Protein AF-A0A6J4Y3R7-F1 (afdb_monomer)

Structure (mmCIF, N/CA/C/O backbone):
data_AF-A0A6J4Y3R7-F1
#
_entry.id   AF-A0A6J4Y3R7-F1
#
loop_
_atom_site.group_PDB
_atom_site.id
_atom_site.type_symbol
_atom_site.label_atom_id
_atom_site.label_alt_id
_atom_site.label_comp_id
_atom_site.label_asym_id
_atom_site.label_entity_id
_atom_site.label_seq_id
_atom_site.pdbx_PDB_ins_code
_atom_site.Cartn_x
_atom_site.Cartn_y
_atom_site.Cartn_z
_atom_site.occupancy
_atom_site.B_iso_or_equiv
_atom_site.auth_seq_id
_atom_site.auth_comp_id
_atom_site.auth_asym_id
_atom_site.auth_atom_id
_atom_site.pdbx_PDB_model_num
ATOM 1 N N . MET A 1 1 ? -50.105 23.619 57.636 1.00 44.66 1 MET A N 1
ATOM 2 C CA . MET A 1 1 ? -49.267 24.280 56.610 1.00 44.66 1 MET A CA 1
ATOM 3 C C . MET A 1 1 ? -48.479 23.202 55.853 1.00 44.66 1 MET A C 1
ATOM 5 O O . MET A 1 1 ? -47.665 22.525 56.462 1.00 44.66 1 MET A O 1
ATOM 9 N N . LYS A 1 2 ? -48.829 22.930 54.5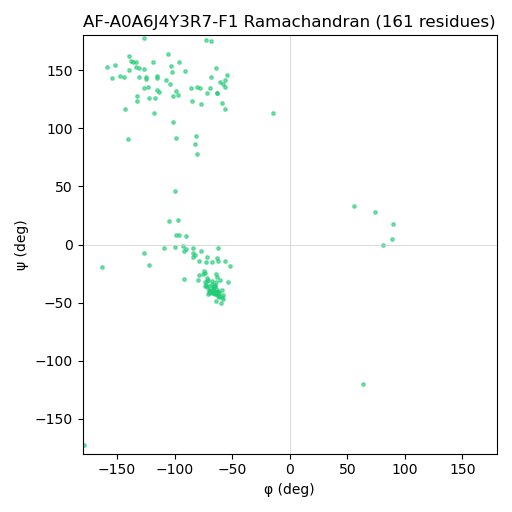83 1.00 49.72 2 LYS A N 1
ATOM 10 C CA . LYS A 1 2 ? -48.348 21.805 53.743 1.00 49.72 2 LYS A CA 1
ATOM 11 C C . LYS A 1 2 ? -47.234 22.304 52.808 1.00 49.72 2 LYS A C 1
ATOM 13 O O . LYS A 1 2 ? -47.528 22.788 51.724 1.00 49.72 2 LYS A O 1
ATOM 18 N N . ILE A 1 3 ? -45.968 22.211 53.210 1.00 52.06 3 ILE A N 1
ATOM 19 C CA . ILE A 1 3 ? -44.829 22.551 52.339 1.00 52.06 3 ILE A CA 1
ATOM 20 C C . ILE A 1 3 ? -43.715 21.526 52.592 1.00 52.06 3 ILE A C 1
ATOM 22 O O . ILE A 1 3 ? -42.919 21.705 53.503 1.00 52.06 3 ILE A O 1
ATOM 26 N N . SER A 1 4 ? -43.670 20.417 51.841 1.00 54.25 4 SER A N 1
ATOM 27 C CA . SER A 1 4 ? -42.469 19.545 51.838 1.00 54.25 4 SER A CA 1
ATOM 28 C C . SER A 1 4 ? -42.356 18.547 50.679 1.00 54.25 4 SER A C 1
ATOM 30 O O . SER A 1 4 ? -41.255 18.084 50.391 1.00 54.25 4 SER A O 1
ATOM 32 N N . LYS A 1 5 ? -43.441 18.206 49.968 1.00 48.78 5 LYS A N 1
ATOM 33 C CA . LYS A 1 5 ? -43.373 17.191 48.893 1.00 48.78 5 LYS A CA 1
ATOM 34 C C . LYS A 1 5 ? -43.095 17.760 47.495 1.00 48.78 5 LYS A C 1
ATOM 36 O O . LYS A 1 5 ? -42.450 17.100 46.686 1.00 48.78 5 LYS A O 1
ATOM 41 N N . GLN A 1 6 ? -43.527 18.990 47.219 1.00 49.41 6 GLN A N 1
ATOM 42 C CA . GLN A 1 6 ? -43.542 19.552 45.860 1.00 49.41 6 GLN A CA 1
ATOM 43 C C . GLN A 1 6 ? -42.174 20.051 45.368 1.00 49.41 6 GLN A C 1
ATOM 45 O O . GLN A 1 6 ? -41.902 20.042 44.171 1.00 49.41 6 GLN A O 1
ATOM 50 N N . THR A 1 7 ? -41.281 20.433 46.280 1.00 50.06 7 THR A N 1
ATOM 51 C CA . THR A 1 7 ? -39.908 20.864 45.973 1.00 50.06 7 THR A CA 1
ATOM 52 C C . THR A 1 7 ? -38.959 19.689 45.725 1.00 50.06 7 THR A C 1
ATOM 54 O O . THR A 1 7 ? -38.056 19.804 44.901 1.00 50.06 7 THR A O 1
ATOM 57 N N . ARG A 1 8 ? -39.188 18.528 46.360 1.00 48.53 8 ARG A N 1
ATOM 58 C CA . ARG A 1 8 ? -38.370 17.316 46.157 1.00 48.53 8 ARG A CA 1
ATOM 59 C C . ARG A 1 8 ? -38.572 16.687 44.776 1.00 48.53 8 ARG A C 1
ATOM 61 O O . ARG A 1 8 ? -37.598 16.250 44.172 1.00 48.53 8 ARG A O 1
ATOM 68 N N . SER A 1 9 ? -39.806 16.657 44.258 1.00 50.75 9 SER A N 1
ATOM 69 C CA . SER A 1 9 ? -40.086 16.001 42.969 1.00 50.75 9 SER A CA 1
ATOM 70 C C . SER A 1 9 ? -39.526 16.779 41.775 1.00 50.75 9 SER A C 1
ATOM 72 O O . SER A 1 9 ? -39.004 16.160 40.855 1.00 50.75 9 SER A O 1
ATOM 74 N N . LYS A 1 10 ? -39.554 18.120 41.821 1.00 43.62 10 LYS A N 1
ATOM 75 C CA . LYS A 1 10 ? -38.965 18.976 40.778 1.00 43.62 10 LYS A CA 1
ATOM 76 C C . LYS A 1 10 ? -37.443 18.825 40.695 1.00 43.62 10 LYS A C 1
ATOM 78 O O . LYS A 1 10 ? -36.885 18.836 39.609 1.00 43.62 10 LYS A O 1
ATOM 83 N N . TRP A 1 11 ? -36.774 18.631 41.830 1.00 46.03 11 TRP A N 1
ATOM 84 C CA . TRP A 1 11 ? -35.319 18.447 41.885 1.00 46.03 11 TRP A CA 1
ATOM 85 C C . TRP A 1 11 ? -34.874 17.071 41.355 1.00 46.03 11 TRP A C 1
ATOM 87 O O . TRP A 1 11 ? -33.844 16.957 40.691 1.00 46.03 11 TRP A O 1
ATOM 97 N N . LEU A 1 12 ? -35.681 16.030 41.595 1.00 52.31 12 LEU A N 1
ATOM 98 C CA . LEU A 1 12 ? -35.481 14.684 41.046 1.00 52.31 12 LEU A CA 1
ATOM 99 C C . LEU A 1 12 ? -35.746 14.632 39.535 1.00 52.31 12 LEU A C 1
ATOM 101 O O . LEU A 1 12 ? -34.965 14.024 38.808 1.00 52.31 12 LEU A O 1
ATOM 105 N N . SER A 1 13 ? -36.790 15.309 39.043 1.00 56.56 13 SER A N 1
ATOM 106 C CA . SER A 1 13 ? -37.096 15.344 37.608 1.00 56.56 13 SER A CA 1
ATOM 107 C C . SER A 1 13 ? -36.025 16.072 36.798 1.00 56.56 13 SER A C 1
ATOM 109 O O . SER A 1 13 ? -35.653 15.591 35.734 1.00 56.56 13 SER A O 1
ATOM 111 N N . THR A 1 14 ? -35.470 17.181 37.303 1.00 58.44 14 THR A N 1
ATOM 112 C CA . THR A 1 14 ? -34.400 17.904 36.596 1.00 58.44 14 THR A CA 1
ATOM 113 C C . THR A 1 14 ? -33.124 17.069 36.508 1.00 58.44 14 THR A C 1
ATOM 115 O O . THR A 1 14 ? -32.508 17.020 35.450 1.00 58.44 14 THR A O 1
ATOM 118 N N . ARG A 1 15 ? -32.762 16.333 37.571 1.00 57.91 15 ARG A N 1
ATOM 119 C CA . ARG A 1 15 ? -31.600 15.425 37.550 1.00 57.91 15 ARG A CA 1
ATOM 120 C C . ARG A 1 15 ? -31.789 14.222 36.626 1.00 57.91 15 ARG A C 1
ATOM 122 O O . ARG A 1 15 ? -30.825 13.802 35.996 1.00 57.91 15 ARG A O 1
ATOM 129 N N . LEU A 1 16 ? -33.011 13.701 36.509 1.00 61.00 16 LEU A N 1
ATOM 130 C CA . LEU A 1 16 ? -33.338 12.628 35.563 1.00 61.00 16 LEU A CA 1
ATOM 131 C C . LEU A 1 16 ? -33.277 13.108 34.106 1.00 61.00 16 LEU A C 1
ATOM 133 O O . LEU A 1 16 ? -32.729 12.404 33.263 1.00 61.00 16 LEU A O 1
ATOM 137 N N . TYR A 1 17 ? -33.756 14.323 33.819 1.00 69.62 17 TYR A N 1
ATOM 138 C CA . TYR A 1 17 ? -33.630 14.943 32.494 1.00 69.62 17 TYR A CA 1
ATOM 139 C C . TYR A 1 17 ? -32.169 15.205 32.116 1.00 69.62 17 TYR A C 1
ATOM 141 O O . TYR A 1 17 ? -31.758 14.911 30.997 1.00 69.62 17 TYR A O 1
ATOM 149 N N . GLN A 1 18 ? -31.370 15.707 33.058 1.00 73.31 18 GLN A N 1
ATOM 150 C CA . GLN A 1 18 ? -29.951 15.977 32.834 1.00 73.31 18 GLN A CA 1
ATOM 151 C C . GLN A 1 18 ? -29.154 14.684 32.604 1.00 73.31 18 GLN A C 1
ATOM 153 O O . GLN A 1 18 ? -28.337 14.618 31.692 1.00 73.31 18 GLN A O 1
ATOM 158 N N . ALA A 1 19 ? -29.436 13.629 33.376 1.00 75.06 19 ALA A N 1
ATOM 159 C CA . ALA A 1 19 ? -28.831 12.316 33.169 1.00 75.06 19 ALA A CA 1
ATOM 160 C C . ALA A 1 19 ? -29.246 11.693 31.824 1.00 75.06 19 ALA A C 1
ATOM 162 O O . ALA A 1 19 ? -28.394 11.169 31.109 1.00 75.06 19 ALA A O 1
ATOM 163 N N . GLY A 1 20 ? -30.525 11.801 31.446 1.00 78.56 20 GLY A N 1
ATOM 164 C CA . GLY A 1 20 ? -31.025 11.332 30.151 1.00 78.56 20 GLY A CA 1
ATOM 165 C C . GLY A 1 20 ? -30.367 12.046 28.968 1.00 78.56 20 GLY A C 1
ATOM 166 O O . GLY A 1 20 ? -29.926 11.386 28.030 1.00 78.56 20 GLY A O 1
ATOM 167 N N . ALA A 1 21 ? -30.217 13.372 29.041 1.00 80.25 21 ALA A N 1
ATOM 168 C CA . ALA A 1 21 ? -29.534 14.161 28.016 1.00 80.25 21 ALA A CA 1
ATOM 169 C C . ALA A 1 21 ? -28.051 13.773 27.870 1.00 80.25 21 ALA A C 1
ATOM 171 O O . ALA A 1 21 ? -27.567 13.627 26.750 1.00 80.25 21 ALA A O 1
ATOM 172 N N . CYS A 1 22 ? -27.342 13.529 28.978 1.00 80.69 22 CYS A N 1
ATOM 173 C CA . CYS A 1 22 ? -25.952 13.065 28.939 1.00 80.69 22 CYS A CA 1
ATOM 174 C C . CYS A 1 22 ? -25.812 11.663 28.325 1.00 80.69 22 CYS A C 1
ATOM 176 O O . CYS A 1 22 ? -24.896 11.430 27.542 1.00 80.69 22 CYS A O 1
ATOM 178 N N . ILE A 1 23 ? -26.717 10.733 28.647 1.00 82.75 23 ILE A N 1
ATOM 179 C CA . ILE A 1 23 ? -26.705 9.376 28.074 1.00 82.75 23 ILE A CA 1
ATOM 180 C C . ILE A 1 23 ? -26.959 9.427 26.564 1.00 82.75 23 ILE A C 1
ATOM 182 O O . ILE A 1 23 ? -26.275 8.748 25.800 1.00 82.75 23 ILE A O 1
ATOM 186 N N . LEU A 1 24 ? -27.907 10.261 26.129 1.00 78.88 24 LEU A N 1
ATOM 187 C CA . LEU A 1 24 ? -28.230 10.422 24.715 1.00 78.88 24 LEU A CA 1
ATOM 188 C C . LEU A 1 24 ? -27.061 11.052 23.944 1.00 78.88 24 LEU A C 1
ATOM 190 O O . LEU A 1 24 ? -26.710 10.580 22.866 1.00 78.88 24 LEU A O 1
ATOM 194 N N . LEU A 1 25 ? -26.399 12.052 24.535 1.00 76.62 25 LEU A N 1
ATOM 195 C CA . LEU A 1 25 ? -25.198 12.667 23.972 1.00 76.62 25 LEU A CA 1
ATOM 196 C C . LEU A 1 25 ? -24.050 11.651 23.838 1.00 76.62 25 LEU A C 1
ATOM 198 O O . LEU A 1 25 ? -23.434 11.562 22.780 1.00 76.62 25 LEU A O 1
ATOM 202 N N . LEU A 1 26 ? -23.800 10.829 24.862 1.00 73.69 26 LEU A N 1
ATOM 203 C CA . LEU A 1 26 ? -22.769 9.782 24.822 1.00 73.69 26 LEU A CA 1
ATOM 204 C C . LEU A 1 26 ? -23.061 8.705 23.764 1.00 73.69 26 LEU A C 1
ATOM 206 O O . LEU A 1 26 ? -22.141 8.258 23.080 1.00 73.69 26 LEU A O 1
ATOM 210 N N . ALA A 1 27 ? -24.328 8.322 23.585 1.00 74.19 27 ALA A N 1
ATOM 211 C CA . ALA A 1 27 ? -24.735 7.368 22.554 1.00 74.19 27 ALA A CA 1
ATOM 212 C C . ALA A 1 27 ? -24.515 7.909 21.128 1.00 74.19 27 ALA A C 1
ATOM 214 O O . ALA A 1 27 ? -24.094 7.161 20.246 1.00 74.19 27 ALA A O 1
ATOM 215 N N . VAL A 1 28 ? -24.739 9.210 20.906 1.00 72.56 28 VAL A N 1
ATOM 216 C CA . VAL A 1 28 ? -24.478 9.862 19.610 1.00 72.56 28 VAL A CA 1
ATOM 217 C C . VAL A 1 28 ? -22.975 9.924 19.314 1.00 72.56 28 VAL A C 1
ATOM 219 O O . VAL A 1 28 ? -22.566 9.646 18.189 1.00 72.56 28 VAL A O 1
ATOM 222 N N . ILE A 1 29 ? -22.136 10.213 20.316 1.00 65.88 29 ILE A N 1
ATOM 223 C CA . ILE A 1 29 ? -20.674 10.293 20.131 1.00 65.88 29 ILE A CA 1
ATOM 224 C C . ILE A 1 29 ? -20.066 8.901 19.874 1.00 65.88 29 ILE A C 1
ATOM 226 O O . ILE A 1 29 ? -19.155 8.769 19.056 1.00 65.88 29 ILE A O 1
ATOM 230 N N . ALA A 1 30 ? -20.597 7.847 20.504 1.00 61.66 30 ALA A N 1
ATOM 231 C CA . ALA A 1 30 ? -20.137 6.473 20.287 1.00 61.66 30 ALA A CA 1
ATOM 232 C C . ALA A 1 30 ? -20.350 5.981 18.839 1.00 61.66 30 ALA A C 1
ATOM 234 O O . ALA A 1 30 ? -19.574 5.166 18.346 1.00 61.66 30 ALA A O 1
ATOM 235 N N . GLY A 1 31 ? -21.359 6.503 18.131 1.00 55.06 31 GLY A N 1
ATOM 236 C CA . GLY A 1 31 ? -21.647 6.149 16.735 1.00 55.06 31 GLY A CA 1
ATOM 237 C C . GLY A 1 31 ? -20.656 6.705 15.701 1.00 55.06 31 GLY A C 1
ATOM 238 O O . GLY A 1 31 ? -20.639 6.223 14.570 1.00 55.06 31 GLY A O 1
ATOM 239 N N . CYS A 1 32 ? -19.820 7.684 16.068 1.00 59.56 32 CYS A N 1
ATOM 240 C CA . CYS A 1 32 ? -18.817 8.288 15.178 1.00 59.56 32 CYS A CA 1
ATOM 241 C C . CYS A 1 32 ? -17.432 7.630 15.264 1.00 59.56 32 CYS A C 1
ATOM 243 O O . CYS A 1 32 ? -16.519 8.023 14.537 1.00 59.56 32 CYS A O 1
ATOM 245 N N . MET A 1 33 ? -17.252 6.626 16.124 1.00 53.06 33 MET A N 1
ATOM 246 C CA . MET A 1 33 ? -15.986 5.907 16.235 1.00 53.06 33 MET A CA 1
ATOM 247 C C . MET A 1 33 ? -15.925 4.833 15.143 1.00 53.06 33 MET A C 1
ATOM 249 O O . MET A 1 33 ? -16.360 3.697 15.320 1.00 53.06 33 MET A O 1
ATOM 253 N N . GLY A 1 34 ? -15.461 5.224 13.955 1.00 58.12 34 GLY A N 1
ATOM 254 C CA . GLY A 1 34 ? -15.258 4.283 12.861 1.00 58.12 34 GLY A CA 1
ATOM 255 C C . GLY A 1 34 ? -14.191 3.252 13.228 1.00 58.12 34 GLY A C 1
ATOM 256 O O . GLY A 1 34 ? -13.111 3.601 13.697 1.00 58.12 34 GLY A O 1
ATOM 257 N N . ASN A 1 35 ? -14.505 1.973 13.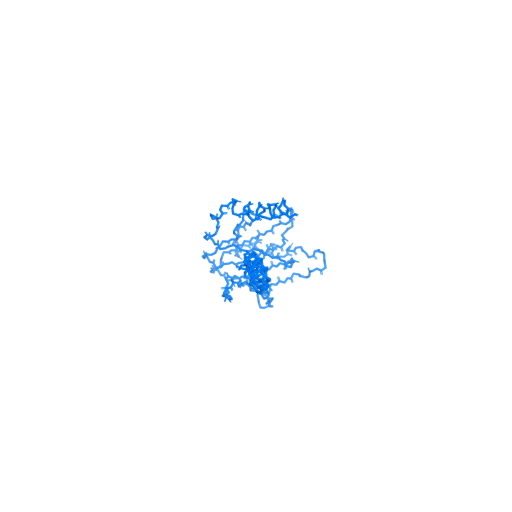022 1.00 66.94 35 ASN A N 1
ATOM 258 C CA . ASN A 1 35 ? -13.567 0.875 13.225 1.00 66.94 35 ASN A CA 1
ATOM 259 C C . ASN A 1 35 ? -12.655 0.780 11.993 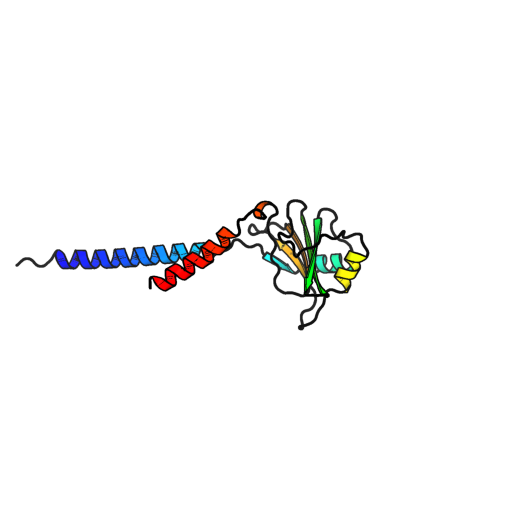1.00 66.94 35 ASN A C 1
ATOM 261 O O . ASN A 1 35 ? -12.922 -0.005 11.077 1.00 66.94 35 ASN A O 1
ATOM 265 N N . TYR A 1 36 ? -11.671 1.677 11.920 1.00 67.25 36 TYR A N 1
ATOM 266 C CA . TYR A 1 36 ? -10.693 1.742 10.837 1.00 67.25 36 TYR A CA 1
ATOM 267 C C . TYR A 1 36 ? -9.459 0.909 11.178 1.00 67.25 36 TYR A C 1
ATOM 269 O O . TYR A 1 36 ? -9.102 0.749 12.344 1.00 67.25 36 TYR A O 1
ATOM 277 N N . GLY A 1 37 ? -8.828 0.362 10.141 1.00 75.19 37 GLY A N 1
ATOM 278 C CA . GLY A 1 37 ? -7.512 -0.247 10.268 1.00 75.19 37 GLY A CA 1
ATOM 279 C C . GLY A 1 37 ? -6.433 0.793 10.564 1.00 75.19 37 GLY A C 1
ATOM 280 O O . GLY A 1 37 ? -6.688 1.998 10.560 1.00 75.19 37 GLY A O 1
ATOM 281 N N . ASN A 1 38 ? -5.214 0.325 10.791 1.00 83.31 38 ASN A N 1
ATOM 282 C CA . ASN A 1 38 ? -4.042 1.188 10.901 1.00 83.31 38 ASN A CA 1
ATOM 283 C C . ASN A 1 38 ? -2.950 0.715 9.944 1.00 83.31 38 ASN A C 1
ATOM 285 O O . ASN A 1 38 ? -3.093 -0.293 9.251 1.00 83.31 38 ASN A O 1
ATOM 289 N N . TYR A 1 39 ? -1.849 1.449 9.908 1.00 88.62 39 TYR A N 1
ATOM 290 C CA . TYR A 1 39 ? -0.658 0.996 9.225 1.00 88.62 39 TYR A CA 1
ATOM 291 C C . TYR A 1 39 ? 0.580 1.344 10.042 1.00 88.62 39 TYR A C 1
ATOM 293 O O . TYR A 1 39 ? 0.608 2.349 10.751 1.00 88.62 39 TYR A O 1
ATOM 301 N N . ASN A 1 40 ? 1.616 0.522 9.912 1.00 89.19 40 ASN A N 1
ATOM 302 C CA . ASN A 1 40 ? 2.902 0.740 10.563 1.00 89.19 40 ASN A CA 1
ATOM 303 C C . ASN A 1 40 ? 3.987 0.801 9.498 1.00 89.19 40 ASN A C 1
ATOM 305 O O . ASN A 1 40 ? 4.091 -0.120 8.685 1.00 89.19 40 ASN A O 1
ATOM 309 N N . ARG A 1 41 ? 4.775 1.883 9.500 1.00 91.94 41 ARG A N 1
ATOM 310 C CA . ARG A 1 41 ? 5.914 2.029 8.586 1.00 91.94 41 ARG A CA 1
ATOM 311 C C . ARG A 1 41 ? 6.867 0.856 8.758 1.00 91.94 41 ARG A C 1
ATOM 313 O O . ARG A 1 41 ? 7.176 0.477 9.886 1.00 91.94 41 ARG A O 1
ATOM 320 N N . ASP A 1 42 ? 7.320 0.309 7.641 1.00 94.56 42 ASP A N 1
ATOM 321 C CA . ASP A 1 42 ? 8.167 -0.873 7.625 1.00 94.56 42 ASP A CA 1
ATOM 322 C C . ASP A 1 42 ? 9.216 -0.759 6.513 1.00 94.56 42 ASP A C 1
ATOM 324 O O . ASP A 1 42 ? 8.895 -0.704 5.324 1.00 94.56 42 ASP A O 1
ATOM 328 N N . PHE A 1 43 ? 10.482 -0.716 6.927 1.00 93.94 43 PHE A N 1
ATOM 329 C CA . PHE A 1 43 ? 11.622 -0.595 6.026 1.00 93.94 43 PHE A CA 1
ATOM 330 C C . PHE A 1 43 ? 11.874 -1.870 5.209 1.00 93.94 43 PHE A C 1
ATOM 332 O O . PHE A 1 43 ? 12.310 -1.788 4.066 1.00 93.94 43 PHE A O 1
ATOM 339 N N . GLU A 1 44 ? 11.561 -3.052 5.742 1.00 96.19 44 GLU A N 1
ATOM 340 C CA . GLU A 1 44 ? 11.680 -4.303 4.989 1.00 96.19 44 GLU A CA 1
ATOM 341 C C . GLU A 1 44 ? 10.673 -4.335 3.838 1.00 96.19 44 GLU A C 1
ATOM 343 O O . GLU A 1 44 ? 11.002 -4.742 2.724 1.00 96.19 44 GLU A O 1
ATOM 348 N N . VAL A 1 45 ? 9.456 -3.843 4.082 1.00 96.12 45 VAL A N 1
ATOM 349 C CA . VAL A 1 45 ? 8.444 -3.693 3.031 1.00 96.12 45 VAL A CA 1
ATOM 350 C C . VAL A 1 45 ? 8.914 -2.678 1.985 1.00 96.12 45 VAL A C 1
ATOM 352 O O . VAL A 1 45 ? 8.764 -2.929 0.791 1.00 96.12 45 VAL A O 1
ATOM 355 N N . PHE A 1 46 ? 9.530 -1.573 2.411 1.00 94.69 46 PHE A N 1
ATOM 356 C CA . PHE A 1 46 ? 10.079 -0.552 1.511 1.00 94.69 46 PHE A CA 1
ATOM 357 C C . PHE A 1 46 ? 11.150 -1.137 0.588 1.00 94.69 46 PHE A C 1
ATOM 359 O O . PHE A 1 46 ? 11.050 -1.034 -0.635 1.00 94.69 46 PHE A O 1
ATOM 366 N N . GLU A 1 47 ? 12.114 -1.855 1.163 1.00 95.25 47 GLU A N 1
ATOM 367 C CA . GLU A 1 47 ? 13.127 -2.597 0.415 1.00 95.25 47 GLU A CA 1
ATOM 368 C C . GLU A 1 47 ? 12.509 -3.640 -0.515 1.00 95.25 47 GLU A C 1
ATOM 370 O O . GLU A 1 47 ? 12.978 -3.828 -1.638 1.00 95.25 47 GLU A O 1
ATOM 375 N N . ALA A 1 48 ? 11.458 -4.334 -0.085 1.00 95.38 48 ALA A N 1
ATOM 376 C CA . ALA A 1 48 ? 10.800 -5.319 -0.925 1.00 95.38 48 ALA A CA 1
ATOM 377 C C . ALA A 1 48 ? 10.183 -4.668 -2.175 1.00 95.38 48 ALA A C 1
ATOM 379 O O . ALA A 1 48 ? 10.314 -5.237 -3.259 1.00 95.38 48 ALA A O 1
ATOM 380 N N . PHE A 1 49 ? 9.563 -3.487 -2.061 1.00 94.62 49 PHE A N 1
ATOM 381 C CA . PHE A 1 49 ? 9.015 -2.760 -3.214 1.00 94.62 49 PHE A CA 1
ATOM 382 C C . PHE A 1 49 ? 10.126 -2.332 -4.176 1.00 94.62 49 PHE A C 1
ATOM 384 O O . PHE A 1 49 ? 10.054 -2.642 -5.365 1.00 94.62 49 PHE A O 1
ATOM 391 N N . ASN A 1 50 ? 11.191 -1.719 -3.654 1.00 91.12 50 ASN A N 1
ATOM 392 C CA . ASN A 1 50 ? 12.320 -1.250 -4.466 1.00 91.12 50 ASN A CA 1
ATOM 393 C C . ASN A 1 50 ? 13.072 -2.389 -5.168 1.00 91.12 50 ASN A C 1
ATOM 395 O O . ASN A 1 50 ? 13.567 -2.221 -6.279 1.00 91.12 50 ASN A O 1
ATOM 399 N N . ASN A 1 51 ? 13.128 -3.566 -4.542 1.00 93.19 51 ASN A N 1
ATOM 400 C CA . ASN A 1 51 ? 13.806 -4.743 -5.083 1.00 93.19 51 ASN A CA 1
ATOM 401 C C . ASN A 1 51 ? 12.864 -5.712 -5.822 1.00 93.19 51 ASN A C 1
ATOM 403 O O . ASN A 1 51 ? 13.287 -6.822 -6.139 1.00 93.19 51 ASN A O 1
ATOM 407 N N . GLN A 1 52 ? 11.595 -5.348 -6.052 1.00 89.06 52 GLN A N 1
ATOM 408 C CA . GLN A 1 52 ? 10.587 -6.201 -6.707 1.00 89.06 52 GLN A CA 1
ATOM 409 C C . GLN A 1 52 ? 10.377 -7.577 -6.042 1.00 89.06 52 GLN A C 1
ATOM 411 O O . GLN A 1 52 ? 10.082 -8.574 -6.697 1.00 89.06 52 GLN A O 1
ATOM 416 N N . ARG A 1 53 ? 10.507 -7.655 -4.715 1.00 92.75 53 ARG A N 1
ATOM 417 C CA . ARG A 1 53 ? 10.335 -8.890 -3.924 1.00 92.75 53 ARG A CA 1
ATOM 418 C C . ARG A 1 53 ? 8.951 -8.959 -3.279 1.00 92.75 53 ARG A C 1
ATOM 420 O O . ARG A 1 53 ? 8.810 -9.226 -2.089 1.00 92.75 53 ARG A O 1
ATOM 427 N N . MET A 1 54 ? 7.930 -8.663 -4.075 1.00 92.56 54 MET A N 1
ATOM 428 C CA . MET A 1 54 ? 6.540 -8.569 -3.637 1.00 92.56 54 MET A CA 1
ATOM 429 C C . MET A 1 54 ? 5.879 -9.947 -3.451 1.00 92.56 54 MET A C 1
ATOM 431 O O . MET A 1 54 ? 6.019 -10.804 -4.326 1.00 92.56 54 MET A O 1
ATOM 435 N N . PRO A 1 55 ? 5.144 -10.183 -2.345 1.00 91.69 55 PRO A N 1
ATOM 436 C CA . PRO A 1 55 ? 4.376 -11.414 -2.162 1.00 91.69 55 PRO A CA 1
ATOM 437 C C . PRO A 1 55 ? 3.329 -11.648 -3.267 1.00 91.69 55 PRO A C 1
ATOM 439 O O . PRO A 1 55 ? 2.413 -10.856 -3.462 1.00 91.69 55 PRO A O 1
ATOM 442 N N . LEU A 1 56 ? 3.418 -12.776 -3.979 1.00 91.00 56 LEU A N 1
ATOM 443 C CA . LEU A 1 56 ? 2.499 -13.124 -5.083 1.00 91.00 56 LEU A CA 1
ATOM 444 C C . LEU A 1 56 ? 1.117 -13.628 -4.612 1.00 91.00 56 LEU A C 1
ATOM 446 O O . LEU A 1 56 ? 0.213 -13.917 -5.407 1.00 91.00 56 LEU A O 1
ATOM 450 N N . ASP A 1 57 ? 0.937 -13.796 -3.306 1.00 91.44 57 ASP A N 1
ATOM 451 C CA . ASP A 1 57 ? -0.336 -14.139 -2.681 1.00 91.44 57 ASP A CA 1
ATOM 452 C C . ASP A 1 57 ? -1.227 -12.912 -2.429 1.00 91.44 57 ASP A C 1
ATOM 454 O O . ASP A 1 57 ? -2.388 -13.077 -2.043 1.00 91.44 57 ASP A O 1
ATOM 458 N N . TYR A 1 58 ? -0.739 -11.707 -2.733 1.00 94.94 58 TYR A N 1
ATOM 459 C CA . TYR A 1 58 ? -1.508 -10.466 -2.690 1.00 94.94 58 TYR A CA 1
ATOM 460 C C . TYR A 1 58 ? -2.065 -10.088 -4.066 1.00 94.94 58 TYR A C 1
ATOM 462 O O . TYR A 1 58 ? -1.565 -10.513 -5.107 1.00 94.94 58 TYR A O 1
ATOM 470 N N . ARG A 1 59 ? -3.131 -9.284 -4.068 1.00 95.00 59 ARG A N 1
ATOM 471 C CA . ARG A 1 59 ? -3.567 -8.523 -5.246 1.00 95.00 59 ARG A CA 1
ATOM 472 C C . ARG A 1 59 ? -3.053 -7.106 -5.116 1.00 95.00 59 ARG A C 1
ATOM 474 O O . ARG A 1 59 ? -3.215 -6.503 -4.051 1.00 95.00 59 ARG A O 1
ATOM 481 N N . TYR A 1 60 ? -2.459 -6.598 -6.186 1.00 95.62 60 TYR A N 1
ATOM 482 C CA . TYR A 1 60 ? -1.859 -5.277 -6.188 1.00 95.62 60 TYR A CA 1
ATOM 483 C C . TYR A 1 60 ? -2.725 -4.283 -6.928 1.00 95.62 60 TYR A C 1
ATOM 485 O O . TYR A 1 60 ? -3.267 -4.571 -7.991 1.00 95.62 60 TYR A O 1
ATOM 493 N N . TYR A 1 61 ? -2.825 -3.096 -6.352 1.00 94.69 61 TYR A N 1
ATOM 494 C CA . TYR A 1 61 ? -3.561 -1.989 -6.914 1.00 94.69 61 TYR A CA 1
ATOM 495 C C . TYR A 1 61 ? -2.728 -0.726 -6.851 1.00 94.69 61 TYR A C 1
ATOM 497 O O . TYR A 1 61 ? -1.912 -0.552 -5.949 1.00 94.69 61 TYR A O 1
ATOM 505 N N . TYR A 1 62 ? -2.981 0.186 -7.774 1.00 93.44 62 TYR A N 1
ATOM 506 C CA . TYR A 1 62 ? -2.343 1.489 -7.793 1.00 93.44 62 TYR A CA 1
ATOM 507 C C . TYR A 1 62 ? -3.369 2.606 -7.954 1.00 93.44 62 TYR A C 1
ATOM 509 O O . TYR A 1 62 ? -4.440 2.418 -8.543 1.00 93.44 62 TYR A O 1
ATOM 517 N N . TYR A 1 63 ? -3.025 3.778 -7.429 1.00 88.75 63 TYR A N 1
ATOM 518 C CA . TYR A 1 63 ? -3.836 4.989 -7.492 1.00 88.75 63 TYR A CA 1
ATOM 519 C C . TYR A 1 63 ? -3.025 6.137 -8.100 1.00 88.75 63 TYR A C 1
ATOM 521 O O . TYR A 1 63 ? -1.817 6.246 -7.883 1.00 88.75 63 TYR A O 1
ATOM 529 N N . HIS A 1 64 ? -3.690 6.968 -8.905 1.00 86.81 64 HIS A N 1
ATOM 530 C CA . HIS A 1 64 ? -3.099 8.163 -9.509 1.00 86.81 64 HIS A CA 1
ATOM 531 C C . HIS A 1 64 ? -3.776 9.428 -8.997 1.00 86.81 64 HIS A C 1
ATOM 533 O O . HIS A 1 64 ? -5.001 9.470 -8.872 1.00 86.81 64 HIS A O 1
ATOM 539 N N . SER A 1 65 ? -2.983 10.480 -8.822 1.00 80.94 65 SER A N 1
ATOM 540 C CA . SER A 1 65 ? -3.467 11.856 -8.792 1.00 80.94 65 SER A CA 1
ATOM 541 C C . SER A 1 65 ? -3.170 12.490 -10.151 1.00 80.94 65 SER A C 1
ATOM 543 O O . SER A 1 65 ? -2.021 12.755 -10.486 1.00 80.94 65 SER A O 1
ATOM 545 N N . GLY A 1 66 ? -4.191 12.667 -10.993 1.00 81.31 66 GLY A N 1
ATOM 546 C CA . GLY A 1 66 ? -3.972 13.094 -12.379 1.00 81.31 66 GLY A CA 1
ATOM 547 C C . GLY A 1 66 ? -3.169 12.056 -13.177 1.00 81.31 66 GLY A C 1
ATOM 548 O O . GLY A 1 66 ? -3.621 10.921 -13.341 1.00 81.31 66 GLY A O 1
ATOM 549 N N . SER A 1 67 ? -2.000 12.448 -13.689 1.00 80.31 67 SER A N 1
ATOM 550 C CA . SER A 1 67 ? -1.072 11.571 -14.423 1.00 80.31 67 SER A CA 1
ATOM 551 C C . SER A 1 67 ? -0.014 10.899 -13.544 1.00 80.31 67 SER A C 1
ATOM 553 O O . SER A 1 67 ? 0.737 10.071 -14.049 1.00 80.31 67 SER A O 1
ATOM 555 N N . GLU A 1 68 ? 0.049 11.232 -12.257 1.00 83.19 68 GLU A N 1
ATOM 556 C CA . GLU A 1 68 ? 1.123 10.802 -11.361 1.00 83.19 68 GLU A CA 1
ATOM 557 C C . GLU A 1 68 ? 0.657 9.636 -10.482 1.00 83.19 68 GLU A C 1
ATOM 559 O O . GLU A 1 68 ? -0.393 9.746 -9.833 1.00 83.19 68 GLU A O 1
ATOM 564 N N . PRO A 1 69 ? 1.394 8.512 -10.424 1.00 86.50 69 PRO A N 1
ATOM 565 C CA . PRO A 1 69 ? 1.139 7.498 -9.417 1.00 86.50 69 PRO A CA 1
ATOM 566 C C . PRO A 1 69 ? 1.539 8.051 -8.049 1.00 86.50 69 PRO A C 1
ATOM 568 O O . PRO A 1 69 ? 2.599 8.648 -7.891 1.00 86.50 69 PRO A O 1
ATOM 571 N N . ILE A 1 70 ? 0.687 7.843 -7.049 1.00 87.88 70 ILE A N 1
ATOM 572 C CA . ILE A 1 70 ? 0.980 8.312 -5.683 1.00 87.88 70 ILE A CA 1
ATOM 573 C C . ILE A 1 70 ? 0.982 7.185 -4.651 1.00 87.88 70 ILE A C 1
ATOM 575 O O . ILE A 1 70 ? 1.503 7.357 -3.553 1.00 87.88 70 ILE A O 1
ATOM 579 N N . ALA A 1 71 ? 0.384 6.038 -4.987 1.00 91.50 71 ALA A N 1
ATOM 580 C CA . ALA A 1 71 ? 0.321 4.892 -4.095 1.00 91.50 71 ALA A CA 1
ATOM 581 C C . ALA A 1 71 ? 0.177 3.577 -4.863 1.00 91.50 71 ALA A C 1
ATOM 583 O O . ALA A 1 71 ? -0.578 3.484 -5.838 1.00 91.50 71 ALA A O 1
ATOM 584 N N . VAL A 1 72 ? 0.836 2.548 -4.343 1.00 94.94 72 VAL A N 1
ATOM 585 C CA . VAL A 1 72 ? 0.623 1.139 -4.668 1.00 94.94 72 VAL A CA 1
ATOM 586 C C . VAL A 1 72 ? 0.297 0.400 -3.373 1.00 94.94 72 VAL A C 1
ATOM 588 O O . VAL A 1 72 ? 0.947 0.604 -2.350 1.00 94.94 72 VAL A O 1
ATOM 591 N N . ILE A 1 73 ? -0.709 -0.468 -3.403 1.00 94.88 73 ILE A N 1
ATOM 592 C CA . ILE A 1 73 ? -1.079 -1.337 -2.285 1.00 94.88 73 ILE A CA 1
ATOM 593 C C . ILE A 1 73 ? -1.092 -2.789 -2.743 1.00 94.88 73 ILE A C 1
ATOM 595 O O . ILE A 1 73 ? -1.490 -3.079 -3.864 1.00 94.88 73 ILE A O 1
ATOM 599 N N . GLY A 1 74 ? -0.682 -3.699 -1.868 1.00 95.44 74 GLY A N 1
ATOM 600 C CA . GLY A 1 74 ? -0.892 -5.135 -2.003 1.00 95.44 74 GLY A CA 1
ATOM 601 C C . GLY A 1 74 ? -1.759 -5.609 -0.847 1.00 95.44 74 GLY A C 1
ATOM 602 O O . GLY A 1 74 ? -1.429 -5.340 0.302 1.00 95.44 74 GLY A O 1
ATOM 603 N N . VAL A 1 75 ? -2.864 -6.293 -1.118 1.00 93.88 75 VAL A N 1
ATOM 604 C CA . VAL A 1 75 ? -3.765 -6.815 -0.075 1.00 93.88 75 VAL A CA 1
ATOM 605 C C . VAL A 1 75 ? -3.997 -8.306 -0.262 1.00 93.88 75 VAL A C 1
ATOM 607 O O . VAL A 1 75 ? -3.963 -8.799 -1.392 1.00 93.88 75 VAL A O 1
ATOM 610 N N . GLU A 1 76 ? -4.252 -9.044 0.824 1.00 92.12 76 GLU A N 1
ATOM 611 C CA . GLU A 1 76 ? -4.589 -10.468 0.702 1.00 92.12 76 GLU A CA 1
ATOM 612 C C . GLU A 1 76 ? -5.778 -10.652 -0.253 1.00 92.12 76 GLU A C 1
ATOM 614 O O . GLU A 1 76 ? -6.722 -9.862 -0.254 1.00 92.12 76 GLU A O 1
ATOM 619 N N . LYS A 1 77 ? -5.794 -11.751 -1.015 1.00 89.50 77 LYS A N 1
ATOM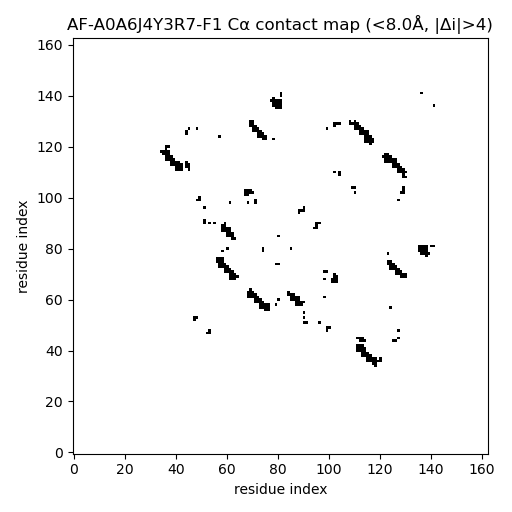 620 C CA . LYS A 1 77 ? -6.806 -12.030 -2.056 1.00 89.50 77 LYS A CA 1
ATOM 621 C C . LYS A 1 77 ? -8.269 -12.025 -1.590 1.00 89.50 77 LYS A C 1
ATOM 623 O O . LYS A 1 77 ? -9.151 -12.031 -2.448 1.00 89.50 77 LYS A O 1
ATOM 628 N N . LYS A 1 78 ? -8.536 -12.061 -0.281 1.00 85.56 78 LYS A N 1
ATOM 629 C CA . LYS A 1 78 ? -9.883 -11.953 0.310 1.00 85.56 78 LYS A CA 1
ATOM 630 C C . LYS A 1 78 ? -10.358 -10.500 0.489 1.00 85.56 78 LYS A C 1
ATOM 632 O O . LYS A 1 78 ? -11.528 -10.282 0.792 1.00 85.56 78 LYS A O 1
ATOM 637 N N . TYR A 1 79 ? -9.467 -9.527 0.308 1.00 84.31 79 TYR A N 1
ATOM 638 C CA . TYR A 1 79 ? -9.747 -8.093 0.317 1.00 84.31 79 TYR A CA 1
ATOM 639 C C . TYR A 1 79 ? -9.717 -7.516 -1.107 1.00 84.31 79 TYR A C 1
ATOM 641 O O . TYR A 1 79 ? -9.225 -8.138 -2.049 1.00 84.31 79 TYR A O 1
ATOM 649 N N . ASP A 1 80 ? -10.282 -6.321 -1.247 1.00 82.50 80 ASP A N 1
ATOM 650 C CA . ASP A 1 80 ? -10.332 -5.529 -2.475 1.00 82.50 80 ASP A CA 1
ATOM 651 C C . ASP A 1 80 ? -9.932 -4.095 -2.094 1.00 82.50 80 ASP A C 1
ATOM 653 O O . ASP A 1 80 ? -10.047 -3.710 -0.932 1.00 82.50 80 ASP A O 1
ATOM 657 N N . ALA A 1 81 ? -9.446 -3.296 -3.036 1.00 78.25 81 ALA A N 1
ATOM 658 C CA . ALA A 1 81 ? -9.118 -1.900 -2.775 1.00 78.25 81 ALA A CA 1
ATOM 659 C C . ALA A 1 81 ? -10.368 -1.016 -2.582 1.00 78.25 81 ALA A C 1
ATOM 661 O O . ALA A 1 81 ? -10.262 0.126 -2.134 1.00 78.25 81 ALA A O 1
ATOM 662 N N . GLY A 1 82 ? -11.565 -1.533 -2.879 1.00 72.62 82 GLY A N 1
ATOM 663 C CA . GLY A 1 82 ? -12.816 -0.938 -2.402 1.00 72.62 82 GLY A CA 1
ATOM 664 C C . GLY A 1 82 ? -13.317 0.268 -3.204 1.00 72.62 82 GLY A C 1
ATOM 665 O O . GLY A 1 82 ? -14.367 0.824 -2.902 1.00 72.62 82 GLY A O 1
ATOM 666 N N . SER A 1 83 ? -12.600 0.695 -4.245 1.00 74.62 83 SER A N 1
ATOM 667 C CA . SER A 1 83 ? -12.974 1.867 -5.040 1.00 74.62 83 SER A CA 1
ATOM 668 C C . SER A 1 83 ? -12.559 1.718 -6.496 1.00 74.62 83 SER A C 1
ATOM 670 O O . SER A 1 83 ? -11.489 1.202 -6.800 1.00 74.62 83 SER A O 1
ATOM 672 N N . ARG A 1 84 ? -13.381 2.260 -7.405 1.00 77.94 84 ARG A N 1
ATOM 673 C CA . ARG A 1 84 ? -13.097 2.331 -8.854 1.00 77.94 84 ARG A CA 1
ATOM 674 C C . ARG A 1 84 ? -11.871 3.183 -9.197 1.00 77.94 84 ARG A C 1
ATOM 676 O O . ARG A 1 84 ? -11.439 3.183 -10.343 1.00 77.94 84 ARG A O 1
ATOM 683 N N . MET A 1 85 ? -11.359 3.939 -8.228 1.00 82.50 85 MET A N 1
ATOM 684 C CA . MET A 1 85 ? -10.148 4.741 -8.381 1.00 82.50 85 MET A CA 1
ATOM 685 C C . MET A 1 85 ? -8.874 3.888 -8.368 1.00 82.50 85 MET A C 1
ATOM 687 O O . MET A 1 85 ? -7.846 4.316 -8.890 1.00 82.50 85 MET A O 1
ATOM 691 N N . TRP A 1 86 ? -8.940 2.696 -7.775 1.00 89.62 86 TRP A N 1
ATOM 692 C CA . TRP A 1 86 ? -7.842 1.744 -7.752 1.00 89.62 86 TRP A CA 1
ATOM 693 C C . TRP A 1 86 ? -7.854 0.896 -9.017 1.00 89.62 86 TRP A C 1
ATOM 695 O O . TRP A 1 86 ? -8.898 0.395 -9.438 1.00 89.62 86 TRP A O 1
ATOM 705 N N . ARG A 1 87 ? -6.681 0.723 -9.620 1.00 92.31 87 ARG A N 1
ATOM 706 C CA . ARG A 1 87 ? -6.487 -0.138 -10.788 1.00 92.31 87 ARG A CA 1
ATOM 707 C C . ARG A 1 87 ? -5.600 -1.304 -10.403 1.00 92.31 87 ARG A C 1
ATOM 709 O O . ARG A 1 87 ? -4.572 -1.088 -9.774 1.00 92.31 87 ARG A O 1
ATOM 716 N N . GLU A 1 88 ? -6.017 -2.515 -10.747 1.00 94.06 88 GLU A N 1
ATOM 717 C CA . GLU A 1 88 ? -5.223 -3.717 -10.499 1.00 94.06 88 GLU A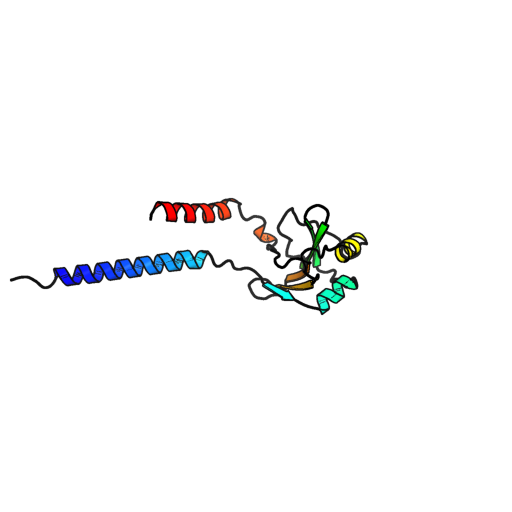 CA 1
ATOM 718 C C . GLU A 1 88 ? -3.972 -3.718 -11.392 1.00 94.06 88 GLU A C 1
ATOM 720 O O . GLU A 1 88 ? -4.006 -3.236 -12.527 1.00 94.06 88 GLU A O 1
ATOM 725 N N . VAL A 1 89 ? -2.862 -4.226 -10.865 1.00 94.94 89 VAL A N 1
ATOM 726 C CA . VAL A 1 89 ? -1.587 -4.369 -11.574 1.00 94.94 89 VAL A CA 1
ATOM 727 C C . VAL A 1 89 ? -0.902 -5.652 -11.121 1.00 94.94 89 VAL A C 1
ATOM 729 O O . VAL A 1 89 ? -0.988 -6.031 -9.957 1.00 94.94 89 VAL A O 1
ATOM 732 N N . ASP A 1 90 ? -0.223 -6.332 -12.037 1.00 94.44 90 ASP A N 1
ATOM 733 C CA . ASP A 1 90 ? 0.550 -7.528 -11.711 1.00 94.44 90 ASP A CA 1
ATOM 734 C C . ASP A 1 90 ? 1.955 -7.120 -11.218 1.00 94.44 90 ASP A C 1
ATOM 736 O O . ASP A 1 90 ? 2.666 -6.422 -11.953 1.00 94.44 90 ASP A O 1
ATOM 740 N N . PRO A 1 91 ? 2.377 -7.538 -10.004 1.00 93.50 91 PRO A N 1
ATOM 741 C CA . PRO A 1 91 ? 3.682 -7.190 -9.442 1.00 93.50 91 PRO A CA 1
ATOM 742 C C . PRO A 1 91 ? 4.881 -7.717 -10.249 1.00 93.50 91 PRO A C 1
ATOM 744 O O . PRO A 1 91 ? 5.998 -7.256 -10.027 1.00 93.50 91 PRO A O 1
ATOM 747 N N . ALA A 1 92 ? 4.677 -8.650 -11.185 1.00 91.81 92 ALA A N 1
ATOM 748 C CA . ALA A 1 92 ? 5.717 -9.202 -12.054 1.00 91.81 92 ALA A CA 1
ATOM 749 C C . ALA A 1 92 ? 5.910 -8.427 -13.377 1.00 91.81 92 ALA A C 1
ATOM 751 O O . ALA A 1 92 ? 6.630 -8.889 -14.262 1.00 91.81 92 ALA A O 1
ATOM 752 N N . THR A 1 93 ? 5.257 -7.274 -13.550 1.00 93.44 93 THR A N 1
ATOM 753 C CA . THR A 1 93 ? 5.292 -6.499 -14.803 1.00 93.44 93 THR A CA 1
ATOM 754 C C . THR A 1 93 ? 6.210 -5.281 -14.726 1.00 93.44 93 THR A C 1
ATOM 756 O O . THR A 1 93 ? 6.375 -4.675 -13.668 1.00 93.44 93 THR A O 1
ATOM 759 N N . GLU A 1 94 ? 6.742 -4.842 -15.873 1.00 93.88 94 GLU A N 1
ATOM 760 C CA . GLU A 1 94 ? 7.468 -3.561 -15.957 1.00 93.88 94 GLU A CA 1
ATOM 761 C C . GLU A 1 94 ? 6.572 -2.372 -15.581 1.00 93.88 94 GLU A C 1
ATOM 763 O O . GLU A 1 94 ? 7.044 -1.423 -14.968 1.00 93.88 94 GLU A O 1
ATOM 768 N N . GLN A 1 95 ? 5.259 -2.454 -15.827 1.00 93.88 95 GLN A N 1
ATOM 769 C CA . GLN A 1 95 ? 4.317 -1.432 -15.365 1.00 93.88 95 GLN A CA 1
ATOM 770 C C . GLN A 1 95 ? 4.378 -1.258 -13.842 1.00 93.88 95 GLN A C 1
ATOM 772 O O . GLN A 1 95 ? 4.369 -0.132 -13.354 1.00 93.88 95 GLN A O 1
ATOM 777 N N . PHE A 1 96 ? 4.444 -2.351 -13.079 1.00 94.31 96 PHE A N 1
ATOM 778 C CA . PHE A 1 96 ? 4.564 -2.274 -11.625 1.00 94.31 96 PHE A CA 1
ATOM 779 C C . PHE A 1 96 ? 5.858 -1.583 -11.200 1.00 94.31 96 PHE A C 1
ATOM 781 O O . PHE A 1 96 ? 5.843 -0.713 -10.334 1.00 94.31 96 PHE A O 1
ATOM 788 N N . LYS A 1 97 ? 6.972 -1.936 -11.845 1.00 92.81 97 LYS A N 1
ATOM 789 C CA . LYS A 1 97 ? 8.270 -1.301 -11.614 1.00 92.81 97 LYS A CA 1
ATOM 790 C C . LYS A 1 97 ? 8.221 0.201 -11.868 1.00 92.81 97 LYS A C 1
ATOM 792 O O . LYS A 1 97 ? 8.690 0.965 -11.029 1.00 92.81 97 LYS A O 1
ATOM 797 N N . ASP A 1 98 ? 7.631 0.604 -12.988 1.00 92.31 98 ASP A N 1
ATOM 798 C CA . ASP A 1 98 ? 7.474 2.009 -13.348 1.00 92.31 98 ASP A CA 1
ATOM 799 C C . ASP A 1 98 ? 6.622 2.743 -12.311 1.00 92.31 98 ASP A C 1
ATOM 801 O O . ASP A 1 98 ? 6.980 3.838 -11.892 1.00 92.31 98 ASP A O 1
ATOM 805 N N . LEU A 1 99 ? 5.537 2.130 -11.825 1.00 93.06 99 LEU A N 1
ATOM 806 C CA . LEU A 1 99 ? 4.718 2.721 -10.764 1.00 93.06 99 LEU A CA 1
ATOM 807 C C . LEU A 1 99 ? 5.531 2.987 -9.496 1.00 93.06 99 LEU A C 1
ATOM 809 O O . LEU A 1 99 ? 5.406 4.068 -8.937 1.00 93.06 99 LEU A O 1
ATOM 813 N N . ILE A 1 100 ? 6.363 2.041 -9.053 1.00 92.50 100 ILE A N 1
ATOM 814 C CA . ILE A 1 100 ? 7.213 2.232 -7.866 1.00 92.50 100 ILE A CA 1
ATOM 815 C C . ILE A 1 100 ? 8.274 3.306 -8.111 1.00 92.50 100 ILE A C 1
ATOM 817 O O . ILE A 1 100 ? 8.499 4.145 -7.245 1.00 92.50 100 ILE A O 1
ATOM 821 N N . HIS A 1 101 ? 8.888 3.316 -9.295 1.00 89.56 101 HIS A N 1
ATOM 822 C CA . HIS A 1 101 ? 9.922 4.287 -9.645 1.00 89.56 101 HIS A CA 1
ATOM 823 C C . HIS A 1 101 ? 9.394 5.724 -9.740 1.00 89.56 101 HIS A C 1
ATOM 825 O O . HIS A 1 101 ? 10.093 6.659 -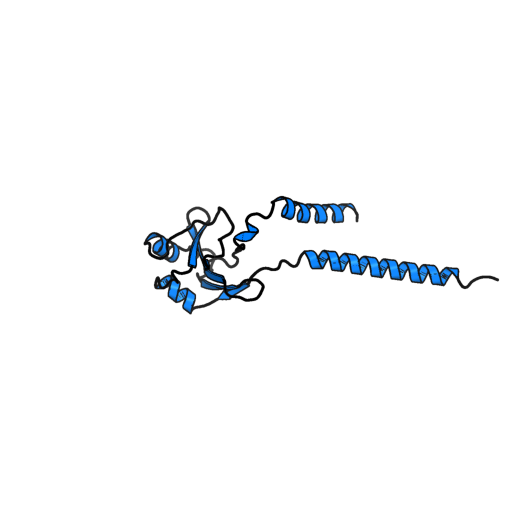9.361 1.00 89.56 101 HIS A O 1
ATOM 831 N N . TRP A 1 102 ? 8.171 5.895 -10.246 1.00 87.19 102 TRP A N 1
ATOM 832 C CA . TRP A 1 102 ? 7.571 7.200 -10.522 1.00 87.19 102 TRP A CA 1
ATOM 833 C C . TRP A 1 102 ? 6.609 7.685 -9.443 1.00 87.19 102 TRP A C 1
ATOM 835 O O . TRP A 1 102 ? 5.924 8.683 -9.679 1.00 87.19 102 TRP A O 1
ATOM 845 N N . ILE A 1 103 ? 6.515 7.006 -8.291 1.00 84.81 103 ILE A N 1
ATOM 846 C CA . ILE A 1 103 ? 5.706 7.526 -7.186 1.00 84.81 103 ILE A CA 1
ATOM 847 C C . ILE A 1 103 ? 6.200 8.923 -6.834 1.00 84.81 103 ILE A C 1
ATOM 849 O O . ILE A 1 103 ? 7.355 9.131 -6.471 1.00 84.81 103 ILE A O 1
ATOM 853 N N . TRP A 1 104 ? 5.309 9.889 -7.032 1.00 68.31 104 TRP A N 1
ATOM 854 C CA . TRP A 1 104 ? 5.677 11.291 -7.046 1.00 68.31 104 TRP A CA 1
ATOM 85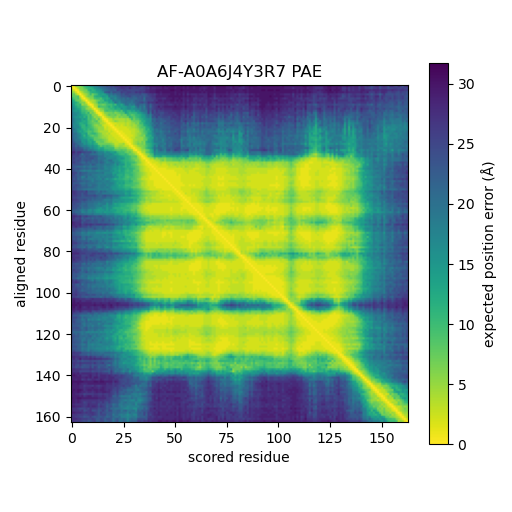5 C C . TRP A 1 104 ? 5.890 11.798 -5.617 1.00 68.31 104 TRP A C 1
ATOM 857 O O . TRP A 1 104 ? 4.974 11.744 -4.794 1.00 68.31 104 TRP A O 1
ATOM 867 N N . GLU A 1 105 ? 7.094 12.289 -5.321 1.00 69.12 105 GLU A N 1
ATOM 868 C CA . GLU A 1 105 ? 7.510 12.782 -3.998 1.00 69.12 105 GLU A CA 1
ATOM 869 C C . GLU A 1 105 ? 7.394 14.319 -3.844 1.00 69.12 105 GLU A C 1
ATOM 871 O O . GLU A 1 105 ? 8.040 14.903 -2.969 1.00 69.12 105 GLU A O 1
ATOM 876 N N . ASP A 1 106 ? 6.588 15.026 -4.658 1.00 56.19 106 ASP A N 1
ATOM 877 C CA . ASP A 1 106 ? 6.342 16.452 -4.366 1.00 56.19 106 ASP A CA 1
ATOM 878 C C . ASP A 1 106 ? 5.605 16.632 -3.045 1.00 56.19 106 ASP A C 1
ATOM 880 O O . ASP A 1 106 ? 4.755 15.832 -2.656 1.00 56.19 106 ASP A O 1
ATOM 884 N N . LEU A 1 107 ? 5.860 17.795 -2.438 1.00 52.69 107 LEU A N 1
ATOM 885 C CA . LEU A 1 107 ? 5.335 18.280 -1.156 1.00 52.69 107 LEU A CA 1
ATOM 886 C C . LEU A 1 107 ? 6.177 17.899 0.074 1.00 52.69 107 LEU A C 1
ATOM 888 O O . LEU A 1 107 ? 5.700 18.037 1.201 1.00 52.69 107 LEU A O 1
ATOM 892 N N . GLY A 1 108 ? 7.442 17.503 -0.116 1.00 57.25 108 GLY A N 1
ATOM 893 C CA . GLY A 1 108 ? 8.390 17.299 0.989 1.00 57.25 108 GLY A CA 1
ATOM 894 C C . GLY A 1 108 ? 8.128 16.028 1.800 1.00 57.25 108 GLY A C 1
ATOM 895 O O . GLY A 1 108 ? 8.437 15.986 2.993 1.00 57.25 108 GLY A O 1
ATOM 896 N N . TYR A 1 109 ? 7.539 15.014 1.164 1.00 64.94 109 TYR A N 1
ATOM 897 C CA . TYR A 1 109 ? 7.314 13.698 1.749 1.00 64.94 109 TYR A CA 1
ATOM 898 C C . TYR A 1 109 ? 8.064 12.644 0.951 1.00 64.94 109 TYR A C 1
ATOM 900 O O . TYR A 1 109 ? 7.714 12.357 -0.189 1.00 64.94 109 TYR A O 1
ATOM 908 N N . GLU A 1 110 ? 9.068 12.053 1.591 1.00 81.94 110 GLU A N 1
ATOM 909 C CA . GLU A 1 110 ? 9.726 10.854 1.083 1.00 81.94 110 GLU A CA 1
ATOM 910 C C . GLU A 1 110 ? 8.702 9.724 0.974 1.00 81.94 110 GLU A C 1
ATOM 912 O O . GLU A 1 110 ? 7.846 9.545 1.860 1.00 81.94 110 GLU A O 1
ATOM 917 N N . SER A 1 111 ? 8.802 8.955 -0.109 1.00 87.69 111 SER A N 1
ATOM 918 C CA . SER A 1 111 ? 8.065 7.710 -0.224 1.00 87.69 111 SER A CA 1
ATOM 919 C C . SER A 1 111 ? 8.393 6.804 0.962 1.00 87.69 111 SER A C 1
ATOM 921 O O . SER A 1 111 ? 9.511 6.740 1.474 1.00 87.69 111 SER A O 1
ATOM 923 N N . PHE A 1 112 ? 7.381 6.104 1.450 1.00 91.06 112 PHE A N 1
ATOM 924 C CA . PHE A 1 112 ? 7.548 5.118 2.500 1.00 91.06 112 PHE A CA 1
ATOM 925 C C . PHE A 1 112 ? 6.680 3.909 2.211 1.00 91.06 112 PHE A C 1
ATOM 927 O O . PHE A 1 112 ? 5.707 3.963 1.453 1.00 91.06 112 PHE A O 1
ATOM 934 N N . ALA A 1 113 ? 7.013 2.814 2.880 1.00 94.00 113 ALA A N 1
ATOM 935 C CA . ALA A 1 113 ? 6.191 1.628 2.874 1.00 94.00 113 ALA A CA 1
ATOM 936 C C . ALA A 1 113 ? 5.709 1.279 4.273 1.00 94.00 113 ALA A C 1
ATOM 938 O O . ALA A 1 113 ? 6.290 1.685 5.286 1.00 94.00 113 ALA A O 1
ATOM 939 N N . ALA A 1 114 ? 4.613 0.537 4.325 1.00 93.38 114 ALA A N 1
ATOM 940 C CA . ALA A 1 114 ? 3.991 0.146 5.575 1.00 93.38 114 ALA A CA 1
ATOM 941 C C . ALA A 1 114 ? 3.235 -1.172 5.440 1.00 93.38 114 ALA A C 1
ATOM 943 O O . ALA A 1 114 ? 2.730 -1.507 4.367 1.00 93.38 114 ALA A O 1
ATOM 944 N N . ARG A 1 115 ? 3.094 -1.875 6.564 1.00 94.62 115 ARG A N 1
ATOM 945 C CA . ARG A 1 115 ? 2.105 -2.947 6.724 1.00 94.62 115 ARG A CA 1
ATOM 946 C C . ARG A 1 115 ? 0.753 -2.330 7.030 1.00 94.62 115 ARG A C 1
ATOM 948 O O . ARG A 1 115 ? 0.668 -1.437 7.870 1.00 94.62 115 ARG A O 1
ATOM 955 N N . ILE A 1 116 ? -0.285 -2.826 6.375 1.00 91.06 116 ILE A N 1
ATOM 956 C CA . ILE A 1 116 ? -1.678 -2.453 6.607 1.00 91.06 116 ILE A CA 1
ATOM 957 C C . ILE A 1 116 ? -2.279 -3.494 7.538 1.00 91.06 116 ILE A C 1
ATOM 959 O O . ILE A 1 116 ? -2.227 -4.689 7.239 1.00 91.06 116 ILE A O 1
ATOM 963 N N . ASN A 1 117 ? -2.909 -3.034 8.612 1.00 88.19 117 ASN A N 1
ATOM 964 C CA . ASN A 1 117 ? -3.640 -3.878 9.541 1.00 88.19 117 ASN A CA 1
ATOM 965 C C . ASN A 1 117 ? -5.125 -3.527 9.523 1.00 88.19 117 ASN A C 1
ATOM 967 O O . ASN A 1 117 ? -5.505 -2.364 9.382 1.00 88.19 117 ASN A O 1
ATOM 971 N N . ASP A 1 118 ? -5.973 -4.531 9.695 1.00 84.19 118 ASP A N 1
ATOM 972 C CA . ASP A 1 118 ? -7.394 -4.326 9.928 1.00 84.19 118 ASP A CA 1
ATOM 973 C C . ASP A 1 118 ? -7.653 -3.776 11.349 1.00 84.19 118 ASP A C 1
ATOM 975 O O . ASP A 1 118 ? -6.725 -3.641 12.153 1.00 84.19 118 ASP A O 1
ATOM 979 N N . PRO A 1 119 ? -8.907 -3.446 11.701 1.00 82.44 119 PRO A N 1
ATOM 980 C CA . PRO A 1 119 ? -9.201 -2.869 13.009 1.00 82.44 119 PRO A CA 1
ATOM 981 C C . PRO A 1 119 ? -8.982 -3.820 14.197 1.00 82.44 119 PRO A C 1
ATOM 983 O O . PRO A 1 119 ? -8.940 -3.372 15.339 1.00 82.44 119 PRO A O 1
ATOM 986 N N . SER A 1 120 ? -8.859 -5.129 13.952 1.00 85.56 120 SER A N 1
ATOM 987 C CA . SER A 1 120 ? -8.479 -6.104 14.979 1.00 85.56 120 SER A CA 1
ATOM 988 C C . SER A 1 120 ? -6.963 -6.168 15.202 1.00 85.56 120 SER A C 1
ATOM 990 O O . SER A 1 120 ? -6.509 -6.799 16.155 1.00 85.56 120 SER A O 1
ATOM 992 N N . GLY A 1 121 ? -6.182 -5.496 14.349 1.00 85.81 121 GLY A N 1
ATOM 993 C CA . GLY A 1 121 ? -4.723 -5.520 14.350 1.00 85.81 121 GLY A CA 1
ATOM 994 C C . GLY A 1 121 ? -4.123 -6.640 13.499 1.00 85.81 121 GLY A C 1
ATOM 995 O O . GLY A 1 121 ? -2.903 -6.790 13.484 1.00 85.81 121 GLY A O 1
ATOM 996 N N . GLN A 1 122 ? -4.937 -7.417 12.779 1.00 89.62 122 GLN A N 1
ATOM 997 C CA . GLN A 1 122 ? -4.437 -8.421 11.843 1.00 89.62 122 GLN A CA 1
ATOM 998 C C . GLN A 1 122 ? -3.835 -7.727 10.616 1.00 89.62 122 GLN A C 1
ATOM 1000 O O . GLN A 1 122 ? -4.500 -6.896 10.003 1.00 89.62 122 GLN A O 1
ATOM 1005 N N . GLN A 1 123 ? -2.612 -8.094 10.216 1.00 91.69 123 GLN A N 1
ATOM 1006 C CA . GLN A 1 123 ? -2.044 -7.636 8.945 1.00 91.69 123 GLN A CA 1
ATOM 1007 C C . GLN A 1 123 ? -2.884 -8.171 7.780 1.00 91.69 123 GLN A C 1
ATOM 1009 O O . GLN A 1 123 ? -3.159 -9.364 7.718 1.00 91.69 123 GLN A O 1
ATOM 1014 N N . VAL A 1 124 ? -3.257 -7.286 6.857 1.00 91.56 124 VAL A N 1
ATOM 1015 C CA . VAL A 1 124 ? -4.089 -7.592 5.680 1.00 91.56 124 VAL A CA 1
ATOM 1016 C C . VAL A 1 124 ? -3.466 -7.146 4.360 1.00 91.56 124 VAL A C 1
ATOM 1018 O O . VAL A 1 124 ? -4.001 -7.446 3.291 1.00 91.56 124 VAL A O 1
ATOM 1021 N N . GLY A 1 125 ? -2.350 -6.418 4.418 1.00 94.06 125 GLY A N 1
ATOM 1022 C CA . GLY A 1 125 ? -1.668 -5.933 3.229 1.00 94.06 125 GLY A CA 1
ATOM 1023 C C . GLY A 1 125 ? -0.395 -5.146 3.512 1.00 94.06 125 GLY A C 1
ATOM 1024 O O . GLY A 1 125 ? 0.071 -5.045 4.648 1.00 94.06 125 GLY A O 1
ATOM 1025 N N . ILE A 1 126 ? 0.144 -4.571 2.446 1.00 95.44 126 ILE A N 1
ATOM 1026 C CA . ILE A 1 126 ? 1.288 -3.665 2.405 1.00 95.44 126 ILE A CA 1
ATOM 1027 C C . ILE A 1 126 ? 0.996 -2.486 1.475 1.00 95.44 126 ILE A C 1
ATOM 1029 O O . ILE A 1 126 ? 0.175 -2.590 0.565 1.00 95.44 126 ILE A O 1
ATOM 1033 N N . MET A 1 127 ? 1.682 -1.370 1.674 1.00 94.25 127 MET A N 1
ATOM 1034 C CA . MET A 1 127 ? 1.607 -0.214 0.783 1.00 94.25 127 MET A CA 1
ATOM 1035 C C . MET A 1 127 ? 2.978 0.392 0.525 1.00 94.25 127 MET A C 1
ATOM 1037 O O . MET A 1 127 ? 3.869 0.247 1.359 1.00 94.25 127 MET A O 1
ATOM 1041 N N . PHE A 1 128 ? 3.087 1.115 -0.584 1.00 94.56 128 PHE A N 1
ATOM 1042 C CA . PHE A 1 128 ? 4.171 2.025 -0.927 1.00 94.56 128 PHE A CA 1
ATOM 1043 C C . PHE A 1 128 ? 3.547 3.330 -1.423 1.00 94.56 128 PHE A C 1
ATOM 1045 O O . PHE A 1 128 ? 2.704 3.308 -2.321 1.00 94.56 128 PHE A O 1
ATOM 1052 N N . THR A 1 129 ? 3.880 4.454 -0.797 1.00 90.75 129 THR A N 1
ATOM 1053 C CA . THR A 1 129 ? 3.163 5.718 -1.009 1.00 90.75 129 THR A CA 1
ATOM 1054 C C . THR A 1 129 ? 4.010 6.922 -0.616 1.00 90.75 129 THR A C 1
ATOM 1056 O O . THR A 1 129 ? 4.847 6.824 0.279 1.00 90.75 129 THR A O 1
ATOM 1059 N N . SER A 1 130 ? 3.746 8.071 -1.236 1.00 84.81 130 SER A N 1
ATOM 1060 C CA . SER A 1 130 ? 4.248 9.386 -0.807 1.00 84.81 130 SER A CA 1
ATOM 1061 C C . SER A 1 130 ? 3.210 10.195 -0.010 1.00 84.81 130 SER A C 1
ATOM 1063 O O . SER A 1 130 ? 3.509 11.277 0.495 1.00 84.81 130 SER A O 1
ATOM 1065 N N . VAL A 1 131 ? 1.988 9.671 0.177 1.00 77.19 131 VAL A N 1
ATOM 1066 C CA . VAL A 1 131 ? 0.926 10.324 0.966 1.00 77.19 131 VAL A CA 1
ATOM 1067 C C . VAL A 1 131 ? 0.753 9.721 2.359 1.00 77.19 131 VAL A C 1
ATOM 1069 O O . VAL A 1 131 ? 0.925 8.523 2.576 1.00 77.19 131 VAL A O 1
ATOM 1072 N N . ARG A 1 132 ? 0.360 10.564 3.324 1.00 66.75 132 ARG A N 1
ATOM 1073 C CA . ARG A 1 132 ? 0.189 10.173 4.734 1.00 66.75 132 ARG A CA 1
ATOM 1074 C C . ARG A 1 132 ? -1.048 9.317 5.007 1.00 66.75 132 ARG A C 1
ATOM 1076 O O . ARG A 1 132 ? -1.071 8.624 6.015 1.00 66.75 132 ARG A O 1
ATOM 1083 N N . GLU A 1 133 ? -2.092 9.377 4.192 1.00 64.81 133 GLU A N 1
ATOM 1084 C CA . GLU A 1 133 ? -3.360 8.710 4.502 1.00 64.81 133 GLU A CA 1
ATOM 1085 C C . GLU A 1 133 ? -3.861 7.921 3.297 1.00 64.81 133 GLU A C 1
ATOM 1087 O O . GLU A 1 133 ? -3.985 8.458 2.198 1.00 64.81 133 GLU A O 1
ATOM 1092 N N . ILE A 1 134 ? -4.167 6.641 3.519 1.00 63.25 134 ILE A N 1
ATOM 1093 C CA . ILE A 1 134 ? -4.836 5.770 2.552 1.00 63.25 134 ILE A CA 1
ATOM 1094 C C . ILE A 1 134 ? -6.008 5.063 3.238 1.00 63.25 134 ILE A C 1
ATOM 1096 O O . ILE A 1 134 ? -5.931 4.711 4.415 1.00 63.25 134 ILE A O 1
ATOM 1100 N N . THR A 1 135 ? -7.107 4.858 2.511 1.00 63.38 135 THR A N 1
ATOM 1101 C CA . THR A 1 135 ? -8.284 4.124 3.003 1.00 63.38 135 THR A CA 1
ATOM 1102 C C . THR A 1 135 ? -8.469 2.852 2.185 1.00 63.38 135 THR A C 1
ATOM 1104 O O . THR A 1 135 ? -8.420 2.903 0.958 1.00 63.38 135 THR A O 1
ATOM 1107 N N . ILE A 1 136 ? -8.688 1.723 2.865 1.00 61.41 136 ILE A N 1
ATOM 1108 C CA . ILE A 1 136 ? -8.888 0.401 2.255 1.00 61.41 136 ILE A CA 1
ATOM 1109 C C . ILE A 1 136 ? -10.182 -0.193 2.799 1.00 61.41 136 ILE A C 1
ATOM 1111 O O . ILE A 1 136 ? -10.432 -0.151 4.008 1.00 61.41 136 ILE A O 1
ATOM 1115 N N . GLU A 1 137 ? -11.010 -0.750 1.917 1.00 61.09 137 GLU A N 1
ATOM 1116 C CA . GLU A 1 137 ? -12.296 -1.331 2.296 1.00 61.09 137 GLU A CA 1
ATOM 1117 C C . GLU A 1 137 ? -12.268 -2.866 2.223 1.00 61.09 137 GLU A C 1
ATOM 1119 O O . GLU A 1 137 ? -11.708 -3.442 1.299 1.00 61.09 137 GLU A O 1
ATOM 1124 N N . PRO A 1 138 ? -12.912 -3.585 3.155 1.00 57.72 138 PRO A N 1
ATOM 1125 C CA . PRO A 1 138 ? -13.114 -5.021 3.010 1.00 57.72 138 PRO A CA 1
ATOM 1126 C C . PRO A 1 138 ? -13.875 -5.357 1.719 1.00 57.72 138 PRO A C 1
ATOM 1128 O O . PRO A 1 138 ? -14.901 -4.736 1.450 1.00 57.72 138 PRO A O 1
ATOM 1131 N N . ALA A 1 139 ? -13.472 -6.404 0.987 1.00 52.75 139 ALA A N 1
ATOM 1132 C CA . ALA A 1 139 ? -14.119 -6.804 -0.276 1.00 52.75 139 ALA A CA 1
ATOM 1133 C C . ALA A 1 139 ? -15.644 -7.007 -0.150 1.00 52.75 139 ALA A C 1
ATOM 1135 O O . ALA A 1 139 ? -16.410 -6.709 -1.063 1.00 52.75 139 ALA A O 1
ATOM 1136 N N . HIS A 1 140 ? -16.113 -7.462 1.017 1.00 45.22 140 HIS A N 1
ATOM 1137 C CA . HIS A 1 140 ? -17.540 -7.652 1.299 1.00 45.22 140 HIS A CA 1
ATOM 1138 C C . HIS A 1 140 ? -18.303 -6.354 1.634 1.00 45.22 140 HIS A C 1
ATOM 1140 O O . HIS A 1 140 ? -19.535 -6.360 1.617 1.00 45.22 140 HIS A O 1
ATOM 1146 N N . LYS A 1 141 ? -17.613 -5.239 1.920 1.00 43.97 141 LYS A N 1
ATOM 1147 C CA . LYS A 1 141 ? -18.230 -3.921 2.162 1.00 43.97 141 LYS A CA 1
ATOM 1148 C C . LYS A 1 141 ? -18.531 -3.139 0.883 1.00 43.97 141 LYS A C 1
ATOM 1150 O O . LYS A 1 141 ? -19.285 -2.176 0.961 1.00 43.97 141 LYS A O 1
ATOM 1155 N N . LEU A 1 142 ? -18.097 -3.605 -0.290 1.00 38.03 142 LEU A N 1
ATOM 1156 C CA . LEU A 1 142 ? -18.418 -2.983 -1.584 1.00 38.03 142 LEU A CA 1
ATOM 1157 C C . LEU A 1 142 ? -19.921 -2.967 -1.940 1.00 38.03 142 LEU A C 1
ATOM 1159 O O . LEU A 1 142 ? -20.320 -2.395 -2.951 1.00 38.03 142 LEU A O 1
ATOM 1163 N N . LYS A 1 143 ? -20.780 -3.562 -1.101 1.00 31.94 143 LYS A N 1
ATOM 1164 C CA . LYS A 1 143 ? -22.243 -3.422 -1.162 1.00 31.94 143 LYS A CA 1
ATOM 1165 C C . LYS A 1 143 ? -22.822 -2.516 -0.064 1.00 31.94 143 LYS A C 1
ATOM 1167 O O . LYS A 1 143 ? -24.006 -2.635 0.248 1.00 31.94 143 LYS A O 1
ATOM 1172 N N . ILE A 1 144 ? -22.035 -1.635 0.559 1.00 35.97 144 ILE A N 1
ATOM 1173 C CA . ILE A 1 144 ? -22.583 -0.639 1.487 1.00 35.97 144 ILE A CA 1
ATOM 1174 C C . ILE A 1 144 ? -23.129 0.542 0.688 1.00 35.97 144 ILE A C 1
ATOM 1176 O O . ILE A 1 144 ? -22.439 1.486 0.319 1.00 35.97 144 ILE A O 1
ATOM 1180 N N . ASP A 1 145 ? -24.423 0.397 0.432 1.00 40.34 145 ASP A N 1
ATOM 1181 C CA . ASP A 1 145 ? -25.424 1.407 0.142 1.00 40.34 145 ASP A CA 1
ATOM 1182 C C . ASP A 1 145 ? -24.983 2.846 0.481 1.00 40.34 145 ASP A C 1
ATOM 1184 O O . ASP A 1 145 ? -24.842 3.221 1.651 1.00 40.34 145 ASP A O 1
ATOM 1188 N N . GLN A 1 146 ? -24.818 3.667 -0.559 1.00 44.31 146 GLN A N 1
ATOM 1189 C CA . GLN A 1 146 ? -24.567 5.112 -0.474 1.00 44.31 146 GLN A CA 1
ATOM 1190 C C . GLN A 1 146 ? -25.602 5.833 0.427 1.00 44.31 146 GLN A C 1
ATOM 1192 O O . GLN A 1 146 ? -25.311 6.909 0.957 1.00 44.31 146 GLN A O 1
ATOM 1197 N N . ASN A 1 147 ? -26.767 5.224 0.699 1.00 39.53 147 ASN A N 1
ATOM 1198 C CA . ASN A 1 147 ? -27.743 5.722 1.674 1.00 39.53 147 ASN A CA 1
ATOM 1199 C C . ASN A 1 147 ? -27.228 5.738 3.124 1.00 39.53 147 ASN A C 1
ATOM 1201 O O . ASN A 1 147 ? -27.692 6.542 3.934 1.00 39.53 147 ASN A O 1
ATOM 1205 N N . LYS A 1 148 ? -26.252 4.896 3.492 1.00 42.19 148 LYS A N 1
ATOM 1206 C CA . LYS A 1 148 ? -25.736 4.845 4.872 1.00 42.19 148 LYS A CA 1
ATOM 1207 C C . LYS A 1 148 ? -24.850 6.053 5.206 1.00 42.19 148 LYS A C 1
ATOM 1209 O O . LYS A 1 148 ? -24.901 6.548 6.329 1.00 42.19 148 LYS A O 1
ATOM 1214 N N . LEU A 1 149 ? -24.119 6.581 4.218 1.00 41.16 149 LEU A N 1
ATOM 1215 C CA . LEU A 1 149 ? -23.354 7.834 4.328 1.00 41.16 149 LEU A CA 1
ATOM 1216 C C . LEU A 1 149 ? -24.272 9.070 4.325 1.00 41.16 149 LEU A C 1
ATOM 1218 O O . LEU A 1 149 ? -24.026 10.023 5.067 1.00 41.16 149 LEU A O 1
ATOM 1222 N N . GLN A 1 150 ? -25.369 9.032 3.560 1.00 48.34 150 GLN A N 1
ATOM 1223 C CA . GLN A 1 150 ? -26.416 10.064 3.585 1.00 48.34 150 GLN A CA 1
ATOM 1224 C C . GLN A 1 150 ? -27.097 10.158 4.961 1.00 48.34 150 GLN A C 1
ATOM 1226 O O . GLN A 1 150 ? -27.295 11.262 5.467 1.00 48.34 150 GLN A O 1
ATOM 1231 N N . ASN A 1 151 ? -27.367 9.026 5.621 1.00 39.94 151 ASN A N 1
ATOM 1232 C CA . ASN A 1 151 ? -27.963 9.013 6.962 1.00 39.94 151 ASN A CA 1
ATOM 1233 C C . ASN A 1 151 ? -27.059 9.636 8.040 1.00 39.94 151 ASN A C 1
ATOM 1235 O O . ASN A 1 151 ? -27.563 10.321 8.929 1.00 39.94 151 ASN A O 1
ATOM 1239 N N . CYS A 1 152 ? -25.734 9.481 7.950 1.00 41.22 152 CYS A N 1
ATOM 1240 C CA . CYS A 1 152 ? -24.815 10.173 8.862 1.00 41.22 152 CYS A CA 1
ATOM 1241 C C . CYS A 1 152 ? -24.836 11.699 8.657 1.00 41.22 152 CYS A C 1
ATOM 1243 O O . CYS A 1 152 ? -24.819 12.445 9.632 1.00 41.22 152 CYS A O 1
ATOM 1245 N N . ARG A 1 153 ? -24.949 12.179 7.408 1.00 42.75 153 ARG A N 1
ATOM 1246 C CA . ARG A 1 153 ? -25.104 13.617 7.108 1.00 42.75 153 ARG A CA 1
ATOM 1247 C C . ARG A 1 153 ? -26.465 14.173 7.540 1.00 42.75 153 ARG A C 1
ATOM 1249 O O . ARG A 1 153 ? -26.523 15.270 8.091 1.00 42.75 153 ARG A O 1
ATOM 1256 N N . SER A 1 154 ? -27.548 13.430 7.315 1.00 44.75 154 SER A N 1
ATOM 1257 C CA . SER A 1 154 ? -28.914 13.867 7.636 1.00 44.75 154 SER A CA 1
ATOM 1258 C C . SER A 1 154 ? -29.164 13.952 9.146 1.00 44.75 154 SER A C 1
ATOM 1260 O O . SER A 1 154 ? -29.743 14.929 9.615 1.00 44.75 154 SER A O 1
ATOM 1262 N N . ASN A 1 155 ? -28.651 12.999 9.931 1.00 45.47 155 ASN A N 1
ATOM 1263 C CA . ASN A 1 155 ? -28.810 13.020 11.389 1.00 45.47 155 ASN A CA 1
ATOM 1264 C C . ASN A 1 155 ? -28.053 14.178 12.059 1.00 45.47 155 ASN A C 1
ATOM 1266 O O . ASN A 1 155 ? -28.539 14.726 13.045 1.00 45.47 155 ASN A O 1
ATOM 1270 N N . ILE A 1 156 ? -26.912 14.602 11.501 1.00 47.31 156 ILE A N 1
ATOM 1271 C CA . ILE A 1 156 ? -26.176 15.783 11.981 1.00 47.31 156 ILE A CA 1
ATOM 1272 C C . ILE A 1 156 ? -26.940 17.073 11.643 1.00 47.31 156 ILE A C 1
ATOM 1274 O O . ILE A 1 156 ? -27.077 17.939 12.502 1.00 47.31 156 ILE A O 1
ATOM 1278 N N . LEU A 1 157 ? -27.502 17.190 10.434 1.00 42.50 157 LEU A N 1
ATOM 1279 C CA . LEU A 1 157 ? -28.294 18.363 10.032 1.00 42.50 157 LEU A CA 1
ATOM 1280 C C . LEU A 1 157 ? -29.610 18.494 10.819 1.00 42.50 157 LEU A C 1
ATOM 1282 O O . LEU A 1 157 ? -30.007 19.603 11.168 1.00 42.50 157 LEU A O 1
ATOM 1286 N N . ASN A 1 158 ? -30.263 17.378 11.155 1.00 41.59 158 ASN A N 1
ATOM 1287 C CA . ASN A 1 158 ? -31.485 17.392 11.965 1.00 41.59 158 ASN A CA 1
ATOM 1288 C C . ASN A 1 158 ? -31.223 17.740 13.439 1.00 41.59 158 ASN A C 1
ATOM 1290 O O . ASN A 1 158 ? -32.084 18.338 14.073 1.00 41.59 158 ASN A O 1
ATOM 1294 N N . LEU A 1 159 ? -30.042 17.426 13.983 1.00 41.91 159 LEU A N 1
ATOM 1295 C CA . LEU A 1 159 ? -29.656 17.826 15.343 1.00 41.91 159 LEU A CA 1
ATOM 1296 C C . LEU A 1 159 ? -29.362 19.329 15.460 1.00 41.91 159 LEU A C 1
ATOM 1298 O O . LEU A 1 159 ? -29.635 19.915 16.502 1.00 41.91 159 LEU A O 1
ATOM 1302 N N . VAL A 1 160 ? -28.856 19.961 14.396 1.00 49.56 160 VAL A N 1
ATOM 1303 C CA . VAL A 1 160 ? -28.583 21.411 14.365 1.00 49.56 160 VAL A CA 1
ATOM 1304 C C . VAL A 1 160 ? -29.867 22.241 14.222 1.00 49.56 160 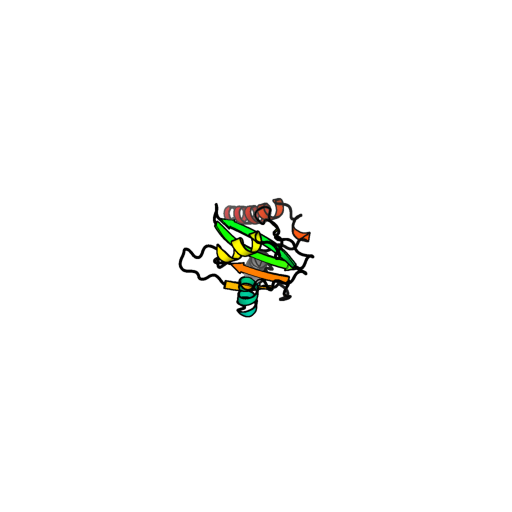VAL A C 1
ATOM 1306 O O . VAL A 1 160 ? -29.901 23.371 14.682 1.00 49.56 160 VAL A O 1
ATOM 1309 N N . ASN A 1 161 ? -30.936 21.682 13.646 1.00 40.78 161 ASN A N 1
ATOM 1310 C CA . ASN A 1 161 ? -32.226 22.372 13.487 1.00 40.78 161 ASN A CA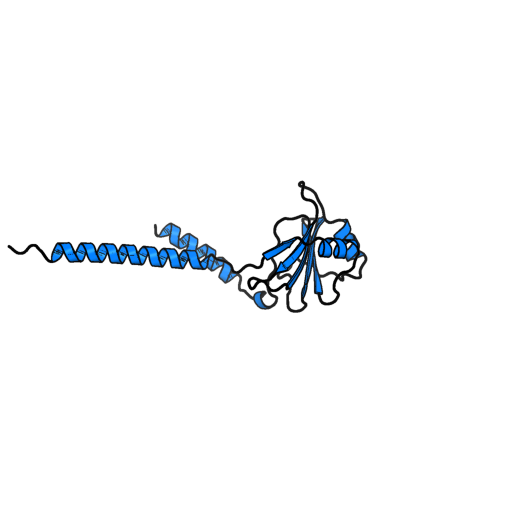 1
ATOM 1311 C C . ASN A 1 161 ? -33.205 22.172 14.662 1.00 40.78 161 ASN A C 1
ATOM 1313 O O . ASN A 1 161 ? -34.303 22.726 14.639 1.00 40.78 161 ASN A O 1
ATOM 1317 N N . VAL A 1 162 ? -32.848 21.348 15.652 1.00 46.41 162 VAL A N 1
ATOM 1318 C CA . VAL A 1 162 ? -33.677 21.060 16.843 1.00 46.41 162 VAL A CA 1
ATOM 1319 C C . VAL A 1 162 ? -33.085 21.688 18.121 1.00 46.41 162 VAL A C 1
ATOM 1321 O O . VAL A 1 162 ? -33.713 21.633 19.179 1.00 46.41 162 VAL A O 1
ATOM 1324 N N . LEU A 1 163 ? -31.914 22.329 18.022 1.00 42.91 163 LEU A N 1
ATOM 1325 C CA . LEU A 1 163 ? -31.318 23.204 19.042 1.00 42.91 163 LEU A CA 1
ATOM 1326 C C . LEU A 1 163 ? -31.527 24.674 18.669 1.00 42.91 163 LEU A C 1
ATOM 1328 O O . LEU A 1 163 ? -31.733 25.474 19.609 1.00 42.91 163 LEU A O 1
#

pLDDT: mean 74.17, std 19.49, range [31.94, 96.19]

Radius of gyration: 24.75 Å; Cα contacts (8 Å, |Δi|>4): 211; chains: 1; bounding box: 63×38×73 Å

Nearest PDB structures (foldseek):
  4xcs-assembly1_A  TM=2.287E-01  e=2.344E+00  Homo sapiens
  7drm-assembly2_D  TM=2.187E-01  e=1.949E+00  Plesiocystis pacifica SIR-1
  7lh9-assembly4_D  TM=2.620E-01  e=2.999E+00  Homo sapiens
  2j0r-assembly1_A  TM=2.045E-01  e=1.347E+00  Yersinia enterocolitica
  3abd-assembly2_B  TM=1.559E-01  e=2.493E+00  Homo sapiens

Solvent-accessible surface area (backbone atoms only — not comparable to full-atom values): 9475 Å² total; per-residue (Å²): 138,94,82,74,68,74,68,55,54,57,57,52,50,52,52,51,52,52,51,51,54,52,52,53,51,52,56,58,58,61,72,69,65,73,86,58,52,53,70,46,80,29,68,68,54,33,49,23,60,79,68,67,62,67,71,83,72,37,47,31,32,37,34,60,62,87,94,38,34,35,36,39,37,33,28,38,71,83,46,40,68,60,47,90,72,47,42,80,51,60,80,92,37,70,67,41,53,49,46,67,73,51,44,50,48,80,90,86,29,74,67,49,17,23,42,30,22,40,64,89,64,50,77,50,33,37,39,42,29,36,63,96,77,87,83,76,37,56,45,83,54,72,75,67,55,73,64,61,62,50,50,59,55,49,56,54,55,53,54,64,76,75,109

Sequence (163 aa):
MKISKQTRSKWLSTRLYQAGACILLLAVIAGCMGNYGNYNRDFEVFEAFNNQRMPLDYRYYYYHSGSEPIAVIGVEKKYDAGSRMWREVDPATEQFKDLIHWIWEDLGYESFAARINDPSGQQVGIMFTSVREITIEPAHKLKIDQNKLQNCRSNILNLVNVL

Mean predicted aligned error: 13.64 Å

Foldseek 3Di:
DDPDDPVVVVVVVVVVVVVVVVVVVVVLVVVPPDLFWDKDFDVVLVVCLQVLVDDQQWWKWWADDVPATFKIKTFHPQFDQLDPRIDTDHSPDVVSVVSLVRNDQPPPFDWTKIFIAGSVRHGGIMMIGSDDDGGGDGPVCSPPDPVVVVVVVVVVVVVVVVD

Secondary structure (DSSP, 8-state):
---SSHHHHHHHHHHHHHHHHHHHHHHHHHTT-----EEEE-HHHHHHHHTT---TTEEEEEEEETTEEEEEEEEETT----STT-EEE-TTSHHHHHHHHT---TTT---EEEEEE-TTS-EEEEEEESSS------GGGGG--THHHHHHHHHHHHHHT--